Protein AF-A0A1I7DDZ9-F1 (afdb_monomer_lite)

Organism: NCBI:txid1296565

Structure (mmCIF, N/CA/C/O backbone):
data_AF-A0A1I7DDZ9-F1
#
_entry.id   AF-A0A1I7DDZ9-F1
#
loop_
_atom_site.group_PDB
_atom_site.id
_atom_site.type_symbol
_atom_site.label_atom_id
_atom_site.label_alt_id
_atom_site.label_comp_id
_atom_site.label_asym_id
_atom_site.label_entity_id
_atom_site.label_seq_id
_atom_site.pdbx_PDB_ins_code
_atom_site.Cartn_x
_atom_site.Cartn_y
_atom_site.Cartn_z
_atom_site.occupancy
_atom_site.B_iso_or_equiv
_atom_site.auth_seq_id
_atom_site.auth_comp_id
_atom_site.auth_asym_id
_atom_site.auth_atom_id
_atom_site.pdbx_PDB_model_num
ATOM 1 N N . MET A 1 1 ? -12.393 -5.771 -8.147 1.00 40.72 1 MET A N 1
ATOM 2 C CA . MET A 1 1 ? -13.205 -5.278 -7.017 1.00 40.72 1 MET A CA 1
ATOM 3 C C . MET A 1 1 ? -13.247 -6.382 -5.965 1.00 40.72 1 MET A C 1
ATOM 5 O O . MET A 1 1 ? -14.040 -7.299 -6.093 1.00 40.72 1 MET A O 1
ATOM 9 N N . VAL A 1 2 ? -12.315 -6.385 -5.004 1.00 39.22 2 VAL A N 1
ATOM 10 C CA . VAL A 1 2 ? -12.365 -7.307 -3.850 1.00 39.22 2 VAL A CA 1
ATOM 11 C C . VAL A 1 2 ? -13.022 -6.528 -2.716 1.00 39.22 2 VAL A C 1
ATOM 13 O O . VAL A 1 2 ? -12.360 -6.012 -1.824 1.00 39.22 2 VAL A O 1
ATOM 16 N N . SER A 1 3 ? -14.330 -6.326 -2.840 1.00 48.84 3 SER A N 1
ATOM 17 C CA . SER A 1 3 ? -15.167 -5.746 -1.793 1.00 48.84 3 SER A CA 1
ATOM 18 C C . SER A 1 3 ? -15.974 -6.881 -1.178 1.00 48.84 3 SER A C 1
ATOM 20 O O . SER A 1 3 ? -16.990 -7.298 -1.726 1.00 48.84 3 SER A O 1
ATOM 22 N N . GLY A 1 4 ? -15.478 -7.418 -0.069 1.00 56.47 4 GLY A N 1
ATOM 23 C CA . GLY A 1 4 ? -16.172 -8.443 0.698 1.00 56.47 4 GLY A CA 1
ATOM 24 C C . GLY A 1 4 ? -15.462 -8.703 2.020 1.00 56.47 4 GLY A C 1
ATOM 25 O O . GLY A 1 4 ? -14.600 -9.567 2.094 1.00 56.47 4 GLY A O 1
ATOM 26 N N . ASN A 1 5 ? -15.835 -7.937 3.047 1.00 65.00 5 ASN A N 1
ATOM 27 C CA . ASN A 1 5 ? -15.646 -8.239 4.474 1.00 65.00 5 ASN A CA 1
ATOM 28 C C . ASN A 1 5 ? -14.227 -8.244 5.069 1.00 65.00 5 ASN A C 1
ATOM 30 O O . ASN A 1 5 ? -14.003 -8.917 6.075 1.00 65.00 5 ASN A O 1
ATOM 34 N N . LEU A 1 6 ? -13.273 -7.461 4.557 1.00 74.44 6 LEU A N 1
ATOM 35 C CA . LEU A 1 6 ? -12.129 -7.122 5.413 1.00 74.44 6 LEU A CA 1
ATOM 36 C C . LEU A 1 6 ? -12.625 -6.151 6.501 1.00 74.44 6 LEU A C 1
ATOM 38 O O . LEU A 1 6 ? -13.243 -5.146 6.140 1.00 74.44 6 LEU A O 1
ATOM 42 N N . PRO A 1 7 ? -12.406 -6.425 7.804 1.00 86.25 7 PRO A N 1
ATOM 43 C CA . PRO A 1 7 ? -12.865 -5.571 8.896 1.00 86.25 7 PRO A CA 1
ATOM 44 C C . PRO A 1 7 ? -11.964 -4.330 8.980 1.00 86.25 7 PRO A C 1
ATOM 46 O O . PRO A 1 7 ? -11.147 -4.175 9.886 1.00 86.25 7 PRO A O 1
ATOM 49 N N . LEU A 1 8 ? -12.107 -3.461 7.981 1.00 87.62 8 LEU A N 1
ATOM 50 C CA . LEU A 1 8 ? -11.346 -2.241 7.756 1.00 87.62 8 LEU A CA 1
ATOM 51 C C . LEU A 1 8 ? -12.301 -1.046 7.677 1.00 87.62 8 LEU A C 1
ATOM 53 O O . LEU A 1 8 ? -13.360 -1.117 7.054 1.00 87.62 8 LEU A O 1
ATOM 57 N N . ARG A 1 9 ? -11.902 0.070 8.278 1.00 90.31 9 ARG A N 1
ATOM 58 C CA . ARG A 1 9 ? -12.533 1.390 8.174 1.00 90.31 9 ARG A CA 1
ATOM 59 C C . ARG A 1 9 ? -11.642 2.314 7.357 1.00 90.31 9 ARG A C 1
ATOM 61 O O . ARG A 1 9 ? -10.447 2.062 7.202 1.00 90.31 9 ARG A O 1
ATOM 68 N N . HIS A 1 10 ? -12.248 3.377 6.827 1.00 90.69 10 HIS A N 1
ATOM 69 C CA . HIS A 1 10 ? -11.552 4.456 6.117 1.00 90.69 10 HIS A CA 1
ATOM 70 C C . HIS A 1 10 ? -10.562 3.955 5.049 1.00 90.69 10 HIS A C 1
ATOM 72 O O . HIS A 1 10 ? -9.498 4.537 4.846 1.00 90.69 10 HIS A O 1
ATOM 78 N N . TYR A 1 11 ? -10.910 2.852 4.372 1.00 88.88 11 TYR A N 1
ATOM 79 C CA . TYR A 1 11 ? -10.071 2.285 3.327 1.00 88.88 11 TYR A CA 1
ATOM 80 C C . TYR A 1 11 ? -9.985 3.259 2.153 1.00 88.8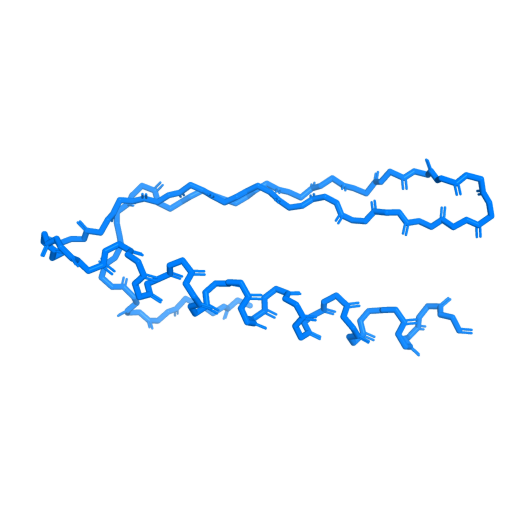8 11 TYR A C 1
ATOM 82 O O . TYR A 1 11 ? -10.997 3.617 1.548 1.00 88.88 11 TYR A O 1
ATOM 90 N N . ARG A 1 12 ? -8.763 3.650 1.806 1.00 90.25 12 ARG A N 1
ATOM 91 C CA . ARG A 1 12 ? -8.458 4.480 0.647 1.00 90.25 12 ARG A CA 1
ATOM 9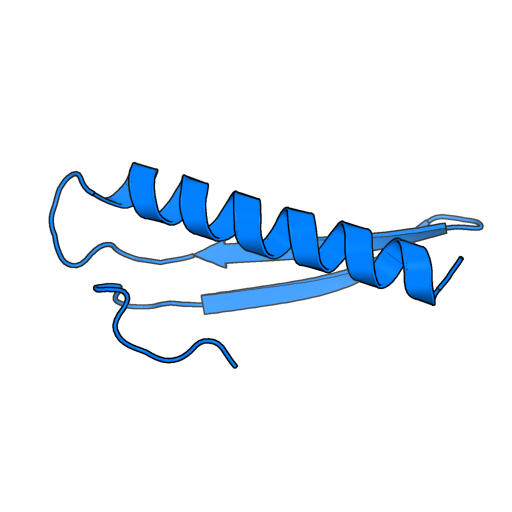2 C C . ARG A 1 12 ? -7.256 3.893 -0.069 1.00 90.25 12 ARG A C 1
ATOM 94 O O . ARG A 1 12 ? -6.254 3.561 0.559 1.00 90.25 12 ARG A O 1
ATOM 101 N N . SER A 1 13 ? -7.360 3.767 -1.384 1.00 89.81 13 SER A N 1
ATOM 102 C CA . SER A 1 13 ? -6.267 3.302 -2.230 1.00 89.81 13 SER A CA 1
ATOM 103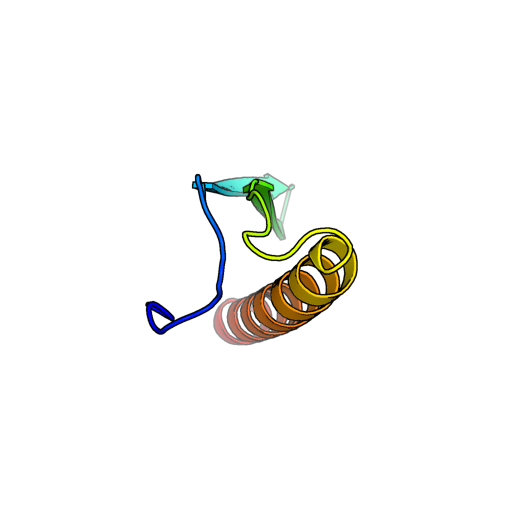 C C . SER A 1 13 ? -6.121 4.239 -3.416 1.00 89.81 13 SER A C 1
ATOM 105 O O . SER A 1 13 ? -7.095 4.548 -4.097 1.00 89.81 13 SER A O 1
ATOM 107 N N . GLU A 1 14 ? -4.902 4.708 -3.626 1.00 92.25 14 GLU A N 1
ATOM 108 C CA . GLU A 1 14 ? -4.518 5.599 -4.707 1.00 92.25 14 GLU A CA 1
ATOM 109 C C . GLU A 1 14 ? -3.441 4.915 -5.532 1.00 92.25 14 GLU A C 1
ATOM 111 O O . GLU A 1 14 ? -2.483 4.357 -4.990 1.00 92.25 14 GLU A O 1
ATOM 116 N N . GLN A 1 15 ? -3.602 4.957 -6.849 1.00 89.69 15 GLN A N 1
ATOM 117 C CA . GLN A 1 15 ? -2.650 4.392 -7.790 1.00 89.69 15 GLN A CA 1
ATOM 118 C C . GLN A 1 15 ? -2.201 5.477 -8.754 1.00 89.69 15 GLN A C 1
ATOM 120 O O . GLN A 1 15 ? -3.011 6.236 -9.282 1.00 89.69 15 GLN A O 1
ATOM 125 N N . THR A 1 16 ? -0.900 5.538 -8.991 1.00 91.19 16 THR A N 1
ATOM 126 C CA . THR A 1 16 ? -0.293 6.446 -9.955 1.00 91.19 16 THR A CA 1
ATOM 127 C C . THR A 1 16 ? 0.656 5.644 -10.823 1.00 91.19 16 THR A C 1
ATOM 129 O O . THR A 1 16 ? 1.562 4.983 -10.315 1.00 91.19 16 THR A O 1
ATOM 132 N N . MET A 1 17 ? 0.441 5.695 -12.133 1.00 88.31 17 MET A N 1
ATOM 133 C CA . MET A 1 17 ? 1.386 5.168 -13.106 1.00 88.31 17 MET A CA 1
ATOM 134 C C . MET A 1 17 ? 2.358 6.285 -13.479 1.00 88.31 17 MET A C 1
ATOM 136 O O . MET A 1 17 ? 1.945 7.385 -13.836 1.00 88.31 17 MET A O 1
ATOM 140 N N . LEU A 1 18 ? 3.646 6.008 -13.339 1.00 89.00 18 LEU A N 1
ATOM 141 C CA . LEU A 1 18 ? 4.738 6.923 -13.628 1.00 89.00 18 LEU A CA 1
ATOM 142 C C . LEU A 1 18 ? 5.534 6.359 -14.802 1.00 89.00 18 LEU A C 1
ATOM 144 O O . LEU A 1 18 ? 5.885 5.177 -14.796 1.00 89.00 18 LEU A O 1
ATOM 148 N N . ALA A 1 19 ? 5.839 7.200 -15.786 1.00 87.06 19 ALA A N 1
ATOM 149 C CA . ALA A 1 19 ? 6.822 6.858 -16.806 1.00 87.06 19 ALA A CA 1
ATOM 150 C C . ALA A 1 19 ? 8.224 6.838 -16.173 1.00 87.06 19 ALA A C 1
ATOM 152 O O . ALA A 1 19 ? 8.568 7.725 -15.389 1.00 87.06 19 ALA A O 1
ATOM 153 N N . ALA A 1 20 ? 9.024 5.828 -16.496 1.00 85.25 20 ALA A N 1
ATOM 154 C CA . ALA A 1 20 ? 10.377 5.637 -15.988 1.00 85.25 20 ALA A CA 1
ATOM 155 C C . ALA A 1 20 ? 11.302 5.202 -17.135 1.00 85.25 20 ALA A C 1
ATOM 157 O O . ALA A 1 20 ? 11.703 4.043 -17.222 1.00 85.25 20 ALA A O 1
ATOM 158 N N . GLY A 1 21 ? 11.612 6.143 -18.034 1.00 85.88 21 GLY A N 1
ATOM 159 C CA . GLY A 1 21 ? 12.366 5.859 -19.259 1.00 85.88 21 GLY A CA 1
ATOM 160 C C . GLY A 1 21 ? 11.608 4.870 -20.142 1.00 85.88 21 GLY A C 1
ATOM 161 O O . GLY A 1 21 ? 10.432 5.085 -20.429 1.00 85.88 21 GLY A O 1
ATOM 162 N N . ASP A 1 22 ? 12.259 3.761 -20.487 1.00 85.88 22 ASP A N 1
ATOM 163 C CA . ASP A 1 22 ? 11.668 2.673 -21.281 1.00 85.88 22 ASP A CA 1
ATOM 164 C C . ASP A 1 22 ? 10.753 1.745 -20.456 1.00 85.88 22 ASP A C 1
ATOM 166 O O . ASP A 1 22 ? 10.254 0.738 -20.955 1.00 85.88 22 ASP A O 1
ATOM 170 N N . ALA A 1 23 ? 10.529 2.060 -19.176 1.00 83.25 23 ALA A N 1
ATOM 171 C CA . ALA A 1 23 ? 9.678 1.300 -18.272 1.00 83.25 23 ALA A CA 1
ATOM 172 C C . ALA A 1 23 ? 8.514 2.140 -17.724 1.00 83.25 23 ALA A C 1
ATOM 174 O O . ALA A 1 23 ? 8.505 3.370 -17.760 1.00 83.25 23 ALA A O 1
ATOM 175 N N . SER A 1 24 ? 7.522 1.455 -17.155 1.00 86.88 24 SER A N 1
ATOM 176 C CA . SER A 1 24 ? 6.438 2.068 -16.382 1.00 86.88 24 SER A CA 1
ATOM 177 C C . SER A 1 24 ? 6.491 1.587 -14.937 1.00 86.88 24 SER A C 1
ATOM 179 O O . SER A 1 24 ? 6.605 0.390 -14.672 1.00 86.88 24 SER A O 1
ATOM 181 N N . VAL A 1 25 ? 6.371 2.512 -13.987 1.00 87.44 25 VAL A N 1
ATOM 182 C CA . VAL A 1 25 ? 6.311 2.218 -12.552 1.00 87.44 25 VAL A CA 1
ATOM 183 C C . VAL A 1 25 ? 4.900 2.481 -12.052 1.00 87.44 25 VAL A C 1
ATOM 185 O O . VAL A 1 25 ? 4.393 3.595 -12.141 1.00 87.44 25 VAL A O 1
ATOM 188 N N . VAL A 1 26 ? 4.266 1.466 -11.473 1.00 87.50 26 VAL A N 1
ATOM 189 C CA . VAL A 1 26 ? 2.983 1.634 -10.782 1.00 87.50 26 VAL A CA 1
ATOM 190 C C . VAL A 1 26 ? 3.249 1.846 -9.297 1.00 87.50 26 VAL A C 1
ATOM 192 O O . VAL A 1 26 ? 3.706 0.941 -8.598 1.00 87.50 26 VAL A O 1
ATOM 195 N N . ARG A 1 27 ? 2.945 3.046 -8.802 1.00 88.94 27 ARG A N 1
ATOM 196 C CA . ARG A 1 27 ? 2.986 3.381 -7.379 1.00 88.94 27 ARG A CA 1
ATOM 197 C C . ARG A 1 27 ? 1.585 3.265 -6.800 1.00 88.94 27 ARG A C 1
ATOM 199 O O . ARG A 1 27 ? 0.677 3.959 -7.241 1.00 88.94 27 ARG A O 1
ATOM 206 N N . SER A 1 28 ? 1.422 2.420 -5.788 1.00 88.88 28 SER A N 1
ATOM 207 C CA . SER A 1 28 ? 0.169 2.297 -5.040 1.00 88.88 28 SER A CA 1
ATOM 208 C C . SER A 1 28 ? 0.379 2.771 -3.608 1.00 88.88 28 SER A C 1
ATOM 210 O O . SER A 1 28 ? 1.324 2.342 -2.946 1.00 88.88 28 SER A O 1
ATOM 212 N N . ARG A 1 29 ? -0.514 3.624 -3.111 1.00 91.25 29 ARG A N 1
ATOM 213 C CA . ARG A 1 29 ? -0.601 4.011 -1.702 1.00 91.25 29 ARG A CA 1
ATOM 214 C C . ARG A 1 29 ? -1.953 3.573 -1.170 1.00 91.25 29 ARG A C 1
ATOM 216 O O . ARG A 1 29 ? -2.980 3.968 -1.704 1.00 91.25 29 ARG A O 1
ATOM 223 N N . THR A 1 30 ? -1.946 2.781 -0.109 1.00 90.56 30 THR A N 1
ATOM 224 C CA . THR A 1 30 ? -3.174 2.310 0.530 1.00 90.56 30 THR A CA 1
ATOM 225 C C . THR A 1 30 ? -3.134 2.683 2.001 1.00 90.56 30 THR A C 1
ATOM 227 O O . THR A 1 30 ? -2.145 2.416 2.678 1.00 90.56 30 THR A O 1
ATOM 230 N N . THR A 1 31 ? -4.196 3.313 2.485 1.00 92.25 31 THR A N 1
ATOM 231 C CA . THR A 1 31 ? -4.404 3.659 3.891 1.00 92.25 31 THR A CA 1
ATOM 232 C C . THR A 1 31 ? -5.691 3.011 4.367 1.00 92.25 31 THR A C 1
ATOM 234 O O . THR A 1 31 ? -6.681 2.981 3.637 1.00 92.25 31 THR A O 1
ATOM 237 N N . PHE A 1 32 ? -5.682 2.485 5.581 1.00 91.69 32 PHE A N 1
ATOM 238 C CA . PHE A 1 32 ? -6.844 1.859 6.193 1.00 91.69 32 PHE A CA 1
ATOM 239 C C . PHE A 1 32 ? -6.705 1.898 7.711 1.00 91.69 32 PHE A C 1
ATOM 241 O O . PHE A 1 32 ? -5.603 2.045 8.236 1.00 91.69 32 PHE A O 1
ATOM 248 N N . GLU A 1 33 ? -7.820 1.700 8.401 1.00 91.38 33 GLU A N 1
ATOM 249 C CA . GLU A 1 33 ? -7.858 1.513 9.845 1.00 91.38 33 GLU A CA 1
ATOM 250 C C . GLU A 1 33 ? -8.456 0.133 10.162 1.00 91.38 33 GLU A C 1
ATOM 252 O O . GLU A 1 33 ? -9.551 -0.179 9.689 1.00 91.38 33 GLU A O 1
ATOM 257 N N . PRO A 1 34 ? -7.768 -0.737 10.917 1.00 91.06 34 PRO A N 1
ATOM 258 C CA . PRO A 1 34 ? -8.328 -2.026 11.301 1.00 91.06 34 PRO A CA 1
ATOM 259 C C . PRO A 1 34 ? -9.458 -1.841 12.323 1.00 91.06 34 PRO A C 1
ATOM 261 O O . PRO A 1 34 ? -9.285 -1.176 13.338 1.00 91.06 34 PRO A O 1
ATOM 264 N N . VAL A 1 35 ? -10.608 -2.483 12.095 1.00 91.31 35 VAL A N 1
ATOM 265 C CA . VAL A 1 35 ? -11.728 -2.490 13.057 1.00 91.31 35 VAL A CA 1
ATOM 266 C C . VAL A 1 35 ? -11.346 -3.235 14.335 1.00 91.31 35 VAL A C 1
ATOM 268 O O . VAL A 1 35 ? -11.795 -2.862 15.414 1.00 91.31 35 VAL A O 1
ATOM 271 N N . VAL A 1 36 ? -10.543 -4.299 14.216 1.00 89.81 36 VAL A N 1
ATOM 272 C CA . VAL A 1 36 ? -10.062 -5.086 15.357 1.00 89.81 36 VAL A CA 1
ATOM 273 C C . VAL A 1 36 ? -8.676 -4.568 15.761 1.00 89.81 36 VAL A C 1
ATOM 275 O O . VAL A 1 36 ? -7.729 -4.712 14.977 1.00 89.81 36 VAL A O 1
ATOM 278 N N . PRO A 1 37 ? -8.508 -3.986 16.962 1.00 88.44 37 PRO A N 1
ATOM 279 C CA . PRO A 1 37 ? -7.208 -3.507 17.424 1.00 88.44 37 PRO A CA 1
ATOM 280 C C . PRO A 1 37 ? -6.131 -4.599 17.353 1.00 88.44 37 PRO A C 1
ATOM 282 O O . PRO A 1 37 ? -6.392 -5.767 17.628 1.00 88.44 3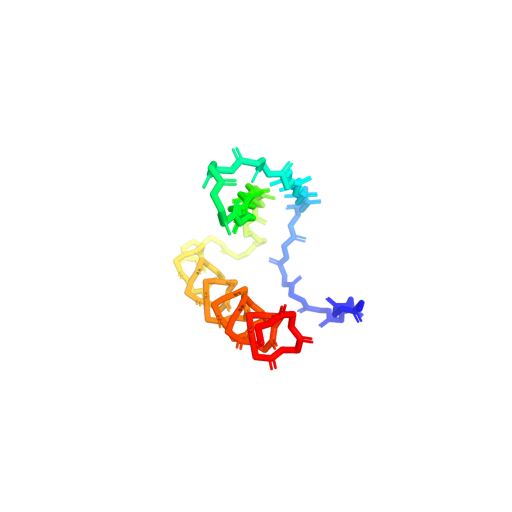7 PRO A O 1
ATOM 285 N N . GLY A 1 38 ? -4.913 -4.230 16.949 1.00 90.31 38 GLY A N 1
ATOM 286 C CA . GLY A 1 38 ? -3.781 -5.162 16.849 1.00 90.31 38 GLY A CA 1
ATOM 287 C C . GLY A 1 38 ? -3.749 -6.045 15.593 1.00 90.31 38 GLY A C 1
ATOM 288 O O . GLY A 1 38 ? -2.792 -6.791 15.410 1.00 90.31 38 GLY A O 1
ATOM 289 N N . THR A 1 39 ? -4.732 -5.943 14.690 1.00 92.44 39 THR A N 1
ATOM 290 C CA . THR A 1 39 ? -4.772 -6.741 13.441 1.00 92.44 39 THR A CA 1
ATOM 291 C C . THR A 1 39 ? -4.256 -6.007 12.199 1.00 92.44 39 THR A C 1
ATOM 293 O O . THR A 1 39 ? -4.224 -6.585 11.114 1.00 92.44 39 THR A O 1
ATOM 296 N N . GLY A 1 40 ? -3.801 -4.754 12.336 1.00 90.38 40 GLY A N 1
ATOM 297 C CA . GLY A 1 40 ? -3.328 -3.933 11.211 1.00 90.38 40 GLY A CA 1
ATOM 298 C C . GLY A 1 40 ? -2.247 -4.617 10.369 1.00 90.38 40 GLY A C 1
ATOM 299 O O . GLY A 1 40 ? -2.376 -4.692 9.149 1.00 90.38 40 GLY A O 1
ATOM 300 N N . TRP A 1 41 ? -1.256 -5.228 11.026 1.00 93.44 41 TRP A N 1
ATOM 301 C CA . TRP A 1 41 ? -0.152 -5.941 10.372 1.00 93.44 41 TRP A CA 1
ATOM 302 C C . TRP A 1 41 ? -0.629 -7.058 9.431 1.00 93.44 41 TRP A C 1
ATOM 304 O O . TRP A 1 41 ? -0.032 -7.294 8.381 1.00 93.44 41 TRP A O 1
ATOM 314 N N . LEU A 1 42 ? -1.715 -7.755 9.781 1.00 91.69 42 LEU A N 1
ATOM 315 C CA . LEU A 1 42 ? -2.244 -8.847 8.970 1.00 91.69 42 LEU A CA 1
ATOM 316 C C . LEU A 1 42 ? -2.805 -8.294 7.661 1.00 91.69 42 LEU A C 1
ATOM 318 O O . LEU A 1 42 ? -2.519 -8.823 6.586 1.00 91.69 42 LEU A O 1
ATOM 322 N N . PHE A 1 43 ? -3.552 -7.195 7.746 1.00 89.12 43 PHE A N 1
ATOM 323 C CA . PHE A 1 43 ? -4.091 -6.523 6.572 1.00 89.12 43 PHE A CA 1
ATOM 324 C C . PHE A 1 43 ? -2.992 -5.914 5.710 1.00 89.12 43 PHE A C 1
ATOM 326 O O . PHE A 1 43 ? -3.060 -6.065 4.493 1.00 89.12 43 PHE A O 1
ATOM 333 N N . GLU A 1 44 ? -1.942 -5.335 6.300 1.00 90.81 44 GLU A N 1
ATOM 334 C CA . GLU A 1 44 ? -0.768 -4.873 5.548 1.00 90.81 44 GLU A CA 1
ATOM 335 C C . GLU A 1 44 ? -0.156 -6.011 4.724 1.00 90.81 44 GLU A C 1
ATOM 337 O O . GLU A 1 44 ? 0.083 -5.847 3.526 1.00 90.81 44 GLU A O 1
ATOM 342 N N . ARG A 1 45 ? 0.030 -7.198 5.323 1.00 92.62 45 ARG A N 1
ATOM 343 C CA . ARG A 1 45 ? 0.573 -8.361 4.602 1.00 92.62 45 ARG A CA 1
ATOM 344 C C . ARG A 1 45 ? -0.359 -8.856 3.503 1.00 92.62 45 ARG A C 1
ATOM 346 O O . ARG A 1 45 ? 0.114 -9.116 2.398 1.00 92.62 45 ARG A O 1
ATOM 353 N N . ILE A 1 46 ? -1.658 -8.979 3.777 1.00 89.81 46 ILE A N 1
ATOM 354 C CA . ILE A 1 46 ? -2.647 -9.412 2.776 1.00 89.81 46 ILE A CA 1
ATOM 355 C C . ILE A 1 46 ? -2.638 -8.448 1.587 1.00 89.81 46 ILE A C 1
ATOM 357 O O . ILE A 1 46 ? -2.510 -8.874 0.438 1.00 89.81 46 ILE A O 1
ATOM 361 N N . ILE A 1 47 ? -2.708 -7.148 1.865 1.00 88.44 47 ILE A N 1
ATOM 362 C CA . ILE A 1 47 ? -2.710 -6.084 0.863 1.00 88.44 47 ILE A CA 1
ATOM 363 C C . ILE A 1 47 ? -1.417 -6.121 0.038 1.00 88.44 47 ILE A C 1
ATOM 365 O O . ILE A 1 47 ? -1.482 -6.113 -1.192 1.00 88.44 47 ILE A O 1
ATOM 369 N N . ALA A 1 48 ? -0.252 -6.244 0.680 1.00 89.88 48 ALA A N 1
ATOM 370 C CA . ALA A 1 48 ? 1.036 -6.338 -0.005 1.00 89.88 48 ALA A CA 1
ATOM 371 C C . ALA A 1 48 ? 1.123 -7.562 -0.932 1.00 89.88 48 ALA A C 1
ATOM 373 O O . ALA A 1 48 ? 1.598 -7.454 -2.065 1.00 89.88 48 ALA A O 1
ATOM 374 N N . VAL A 1 49 ? 0.626 -8.724 -0.494 1.00 92.19 49 VAL A N 1
ATOM 375 C CA . VAL A 1 49 ? 0.605 -9.943 -1.318 1.00 92.19 49 VAL A CA 1
ATOM 376 C C . VAL A 1 49 ? -0.305 -9.770 -2.531 1.00 92.19 49 VAL A C 1
ATOM 378 O O . VAL A 1 49 ? 0.099 -10.111 -3.645 1.00 92.19 49 VAL A O 1
ATOM 381 N N . VAL A 1 50 ? -1.512 -9.234 -2.342 1.00 89.12 50 VAL A N 1
ATOM 382 C CA . VAL A 1 50 ? -2.476 -9.023 -3.431 1.00 89.12 50 VAL A CA 1
ATOM 383 C C . VAL A 1 50 ? -1.918 -8.039 -4.458 1.00 89.12 50 VAL A C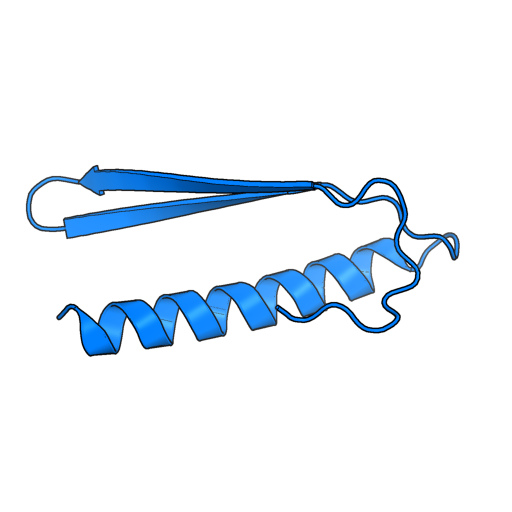 1
ATOM 385 O O . VAL A 1 50 ? -1.827 -8.389 -5.636 1.00 89.12 50 VAL A O 1
ATOM 388 N N . PHE A 1 51 ? -1.459 -6.860 -4.028 1.00 87.88 51 PHE A N 1
ATOM 389 C CA . PHE A 1 51 ? -0.889 -5.868 -4.942 1.00 87.88 51 PHE A CA 1
ATOM 390 C C . PHE A 1 51 ? 0.387 -6.367 -5.622 1.00 87.88 51 PHE A C 1
ATOM 392 O O . PHE A 1 51 ? 0.558 -6.153 -6.821 1.00 87.88 51 PHE A O 1
ATOM 399 N N . GLY A 1 52 ? 1.244 -7.113 -4.919 1.00 88.19 52 GLY A N 1
ATOM 400 C CA . GLY A 1 52 ? 2.426 -7.730 -5.520 1.00 88.19 52 GLY A CA 1
ATOM 401 C C . GLY A 1 52 ? 2.078 -8.753 -6.607 1.00 88.19 52 GLY A C 1
ATOM 402 O O . GLY A 1 52 ? 2.729 -8.801 -7.652 1.00 88.19 52 GLY A O 1
ATOM 403 N N . ARG A 1 53 ? 1.027 -9.562 -6.409 1.00 90.94 53 ARG A N 1
ATOM 404 C CA . ARG A 1 53 ? 0.536 -10.499 -7.436 1.00 90.94 53 ARG A CA 1
ATOM 405 C C . ARG A 1 53 ? -0.061 -9.765 -8.632 1.00 90.94 53 ARG A C 1
ATOM 407 O O . ARG A 1 53 ? 0.237 -10.151 -9.760 1.00 90.94 53 ARG A O 1
ATOM 414 N N . MET A 1 54 ? -0.850 -8.717 -8.394 1.00 87.88 54 MET A N 1
ATOM 415 C CA . MET A 1 54 ? -1.428 -7.888 -9.455 1.00 87.88 54 MET A CA 1
ATOM 416 C C . MET A 1 54 ? -0.342 -7.190 -10.277 1.00 87.88 54 MET A C 1
ATOM 418 O O . MET A 1 54 ? -0.371 -7.282 -11.499 1.00 87.88 54 MET A O 1
ATOM 422 N N . GLY A 1 55 ? 0.662 -6.589 -9.632 1.00 87.62 55 GLY A N 1
ATOM 423 C CA . GLY A 1 55 ? 1.787 -5.949 -10.319 1.00 87.62 55 GLY A CA 1
ATOM 424 C C . GLY A 1 55 ? 2.570 -6.924 -11.200 1.00 87.62 55 GLY A C 1
ATOM 425 O O . GLY A 1 55 ? 2.846 -6.626 -12.357 1.00 87.62 55 GLY A O 1
ATOM 426 N N . ARG A 1 56 ? 2.845 -8.140 -10.707 1.00 88.44 56 ARG A N 1
ATOM 427 C CA . ARG A 1 56 ? 3.489 -9.196 -11.512 1.00 88.44 56 ARG A CA 1
ATOM 428 C C . ARG A 1 56 ? 2.620 -9.724 -12.652 1.00 88.44 56 ARG A C 1
ATOM 430 O O . ARG A 1 56 ? 3.156 -10.231 -13.631 1.00 88.44 56 ARG A O 1
ATOM 437 N N . ALA A 1 57 ? 1.298 -9.725 -12.501 1.00 88.31 57 ALA A N 1
ATOM 438 C CA . ALA A 1 57 ? 0.397 -10.094 -13.589 1.00 88.31 57 ALA A CA 1
ATOM 439 C C . ALA A 1 57 ? 0.397 -9.004 -14.667 1.00 88.31 57 ALA A C 1
ATOM 441 O O . ALA A 1 57 ? 0.613 -9.321 -15.829 1.00 88.31 57 ALA A O 1
ATOM 442 N N . LEU A 1 58 ? 0.278 -7.739 -14.255 1.00 84.94 58 LEU A N 1
ATOM 443 C CA . LEU A 1 58 ? 0.300 -6.583 -15.146 1.00 84.94 58 LEU A CA 1
ATOM 444 C C . LEU A 1 58 ? 1.607 -6.503 -15.948 1.00 84.94 58 LEU A C 1
ATOM 446 O O . LEU A 1 58 ? 1.570 -6.328 -17.162 1.00 84.94 58 LEU A O 1
ATOM 450 N N . ALA A 1 59 ? 2.750 -6.707 -15.287 1.00 85.12 59 ALA A N 1
ATOM 451 C CA . ALA A 1 59 ? 4.056 -6.727 -15.942 1.00 85.12 59 ALA A CA 1
ATOM 452 C C . ALA A 1 59 ? 4.174 -7.838 -17.000 1.00 85.12 59 ALA A C 1
ATOM 454 O O . ALA A 1 59 ? 4.797 -7.625 -18.028 1.00 85.12 59 ALA A O 1
ATOM 455 N N . ARG A 1 60 ? 3.543 -9.001 -16.779 1.00 87.19 60 ARG A N 1
ATOM 456 C CA . ARG A 1 60 ? 3.517 -10.104 -17.757 1.00 87.19 60 ARG A CA 1
ATOM 457 C C . ARG A 1 60 ? 2.583 -9.863 -18.941 1.00 87.19 60 ARG A C 1
ATOM 459 O O . ARG A 1 60 ? 2.729 -10.534 -19.947 1.00 87.19 60 ARG A O 1
ATOM 466 N N . THR A 1 61 ? 1.583 -8.997 -18.794 1.00 82.56 61 THR A N 1
ATOM 467 C CA . THR A 1 61 ? 0.659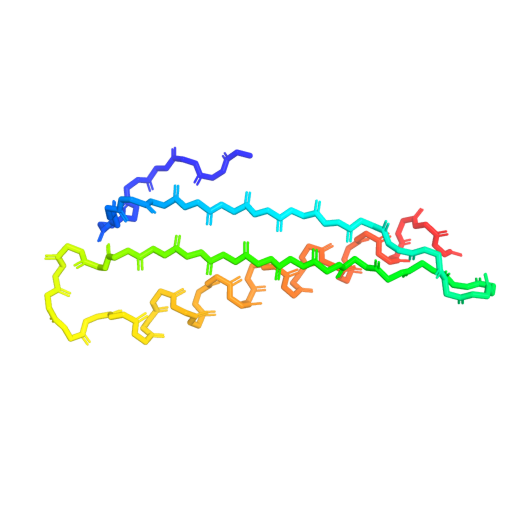 -8.651 -19.887 1.00 82.56 61 THR A CA 1
ATOM 468 C C . THR A 1 61 ? 1.121 -7.462 -20.722 1.00 82.56 61 THR A C 1
ATOM 470 O O . THR A 1 61 ? 0.633 -7.303 -21.833 1.00 82.56 61 THR A O 1
ATOM 473 N N . LEU A 1 62 ? 1.988 -6.603 -20.176 1.00 74.06 62 LEU A N 1
ATOM 474 C CA . LEU A 1 62 ? 2.460 -5.384 -20.844 1.00 74.06 62 LEU A CA 1
ATOM 475 C C . LEU A 1 62 ? 3.902 -5.480 -21.368 1.00 74.06 62 LEU A C 1
ATOM 477 O O . LEU A 1 62 ? 4.302 -4.602 -22.127 1.00 74.06 62 LEU A O 1
ATOM 481 N N . GLY A 1 63 ? 4.672 -6.480 -20.932 1.00 59.66 63 GLY A N 1
ATOM 482 C CA . GLY A 1 63 ? 5.994 -6.815 -21.476 1.00 59.66 63 GLY A CA 1
ATOM 483 C C . GLY A 1 63 ? 5.903 -7.977 -22.447 1.00 59.66 63 GLY A C 1
ATOM 484 O O . GLY A 1 63 ? 6.749 -8.017 -23.362 1.00 59.66 63 GLY A O 1
#

Secondary structure (DSSP, 8-state):
---S---EEEEEEEEEEEEETTEEEEEEEEEEEESSTT-HHHHHHHHHHHHHHHHHHHHHHH-

Sequence (63 aa):
MVSGNLPLRHYRSEQTMLAAGDASVVRSRTTFEPVVPGTGWLFERIIAVVFGRMGRALARTLG

pLDDT: mean 85.03, std 11.73, range [39.22, 93.44]

Radius of gyration: 13.92 Å; chains: 1; bounding box: 28×17×39 Å

Foldseek 3Di:
DPPDDQQKPPWDKDWDWDDDDVDIDIDMDIDIDHNDPPCVVVVVVVVCVVVVVVVVVVVVVVD